Protein AF-A0A968PMM7-F1 (afdb_monomer_lite)

pLDDT: mean 78.43, std 13.21, range [38.72, 94.81]

Foldseek 3Di:
DDDPDPPPPDPVVLVVVVVVLVVLVVVLVVCQLQAPPDDPDPHHDPHHDPVNVVSNVVCVVCSVVVVVVSVVVCVVVVCVVQDDPRVVVVVCCVVVVCVVPVPD

Radius of gyration: 20.04 Å; chains: 1; bounding box: 57×29×47 Å

Structure (mmCIF, N/CA/C/O backbone):
data_AF-A0A968PMM7-F1
#
_entry.id   AF-A0A968PMM7-F1
#
loop_
_atom_site.group_PDB
_atom_site.id
_atom_site.type_symbol
_atom_site.label_atom_id
_atom_site.label_alt_id
_atom_site.label_comp_id
_atom_site.label_asym_id
_atom_site.label_entity_id
_atom_site.label_seq_id
_atom_site.pdbx_PDB_ins_code
_atom_site.Cartn_x
_atom_site.Cartn_y
_atom_site.Cartn_z
_atom_site.occupancy
_atom_site.B_iso_or_equiv
_atom_site.auth_seq_id
_atom_site.auth_comp_id
_atom_site.auth_asym_id
_atom_site.auth_atom_id
_atom_site.pdbx_PDB_model_num
ATOM 1 N N . MET A 1 1 ? -36.975 -20.274 20.034 1.00 41.34 1 MET A N 1
ATOM 2 C CA . MET A 1 1 ? -35.535 -20.595 20.016 1.00 41.34 1 MET A CA 1
ATOM 3 C C . MET A 1 1 ? -35.079 -20.516 18.575 1.00 41.34 1 MET A C 1
ATOM 5 O O . MET A 1 1 ? -35.265 -21.480 17.860 1.00 41.34 1 MET A O 1
ATOM 9 N N . GLU A 1 2 ? -34.554 -19.372 18.144 1.00 41.22 2 GLU A N 1
ATOM 10 C CA . GLU A 1 2 ? -33.729 -19.296 16.935 1.00 41.22 2 GLU A CA 1
ATOM 11 C C . GLU A 1 2 ? -32.827 -18.070 17.097 1.00 41.22 2 GLU A C 1
ATOM 13 O O . GLU A 1 2 ? -33.240 -16.926 16.933 1.00 41.22 2 GLU A O 1
ATOM 18 N N . SER A 1 3 ? -31.616 -18.305 17.596 1.00 38.72 3 SER A N 1
ATOM 19 C CA . SER A 1 3 ? -30.563 -17.300 17.656 1.00 38.72 3 SER A CA 1
ATOM 20 C C . SER A 1 3 ? -30.002 -17.140 16.245 1.00 38.72 3 SER A C 1
ATOM 22 O O . SER A 1 3 ? -29.120 -17.903 15.846 1.00 38.72 3 SER A O 1
ATOM 24 N N . GLY A 1 4 ? -30.541 -16.186 15.485 1.00 43.34 4 GLY A N 1
ATOM 25 C CA . GLY A 1 4 ? -29.958 -15.749 14.221 1.00 43.34 4 GLY A CA 1
ATOM 26 C C . GLY A 1 4 ? -28.534 -15.264 14.468 1.00 43.34 4 GLY A C 1
ATOM 27 O O . GLY A 1 4 ? -28.317 -14.217 15.072 1.00 43.34 4 GLY A O 1
ATOM 28 N N . GLN A 1 5 ? -27.551 -16.065 14.065 1.00 50.50 5 GLN A N 1
ATOM 29 C CA . GLN A 1 5 ? -26.179 -15.598 13.966 1.00 50.50 5 GLN A CA 1
ATOM 30 C C . GLN A 1 5 ? -26.115 -14.626 12.788 1.00 50.50 5 GLN A C 1
ATOM 32 O O . GLN A 1 5 ? -26.073 -15.052 11.634 1.00 50.50 5 GLN A O 1
ATOM 37 N N . ASP A 1 6 ? -26.114 -13.326 13.079 1.00 46.81 6 ASP A N 1
ATOM 38 C CA . ASP A 1 6 ? -25.744 -12.293 12.118 1.00 46.81 6 ASP A CA 1
ATOM 39 C C . ASP A 1 6 ? -24.286 -12.531 11.711 1.00 46.81 6 ASP A C 1
ATOM 41 O O . ASP A 1 6 ? -23.345 -12.066 12.358 1.00 46.81 6 ASP A O 1
ATOM 45 N N . ASN A 1 7 ? -24.074 -13.304 10.645 1.00 57.97 7 ASN A N 1
ATOM 46 C CA . ASN A 1 7 ? -22.790 -13.319 9.964 1.00 57.97 7 ASN A CA 1
ATOM 47 C C . ASN A 1 7 ? -22.543 -11.882 9.494 1.00 57.97 7 ASN A C 1
ATOM 49 O O . ASN A 1 7 ? -23.315 -11.402 8.660 1.00 57.97 7 ASN A O 1
ATOM 53 N N . PRO A 1 8 ? -21.516 -11.171 10.000 1.00 61.53 8 PRO A N 1
ATOM 54 C CA . PRO A 1 8 ? -21.253 -9.813 9.558 1.00 61.53 8 PRO A CA 1
ATOM 55 C C . PRO A 1 8 ? -21.079 -9.853 8.042 1.00 61.53 8 PRO A C 1
ATOM 57 O O . PRO A 1 8 ? -20.175 -10.523 7.537 1.00 61.53 8 PRO A O 1
ATOM 60 N N . SER A 1 9 ? -21.983 -9.194 7.316 1.00 72.31 9 SER A N 1
ATOM 61 C CA . SER A 1 9 ? -21.999 -9.193 5.858 1.00 72.31 9 SER A CA 1
ATOM 62 C C . SER A 1 9 ? -20.634 -8.726 5.352 1.00 72.31 9 SER A C 1
ATOM 64 O O . SER A 1 9 ? -20.273 -7.556 5.512 1.00 72.31 9 SER A O 1
ATOM 66 N N . ARG A 1 10 ? -19.842 -9.649 4.790 1.00 74.88 10 ARG A N 1
ATOM 67 C CA . ARG A 1 10 ? -18.534 -9.324 4.214 1.00 74.88 10 ARG A CA 1
ATOM 68 C C . ARG A 1 10 ? -18.721 -8.317 3.087 1.00 74.88 10 ARG A C 1
ATOM 70 O O . ARG A 1 10 ? -19.496 -8.541 2.160 1.00 74.88 10 ARG A O 1
ATOM 77 N N . LEU A 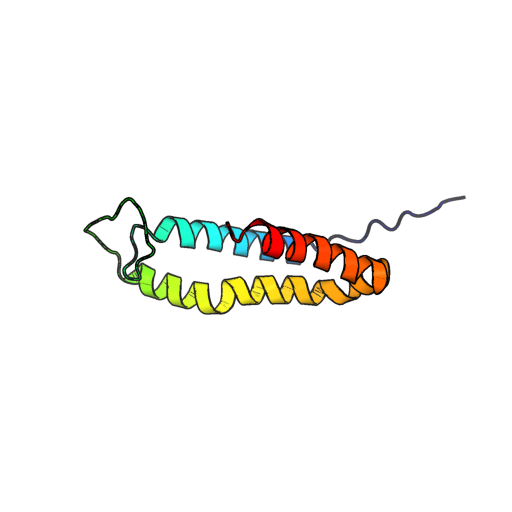1 11 ? -17.978 -7.217 3.153 1.00 83.69 11 LEU A N 1
ATOM 78 C CA . LEU A 1 11 ? -17.964 -6.203 2.106 1.00 83.69 11 LEU A CA 1
ATOM 79 C C . LEU A 1 11 ? -17.042 -6.653 0.967 1.00 83.69 11 LEU A C 1
ATOM 81 O O . LEU A 1 11 ? -15.874 -6.276 0.916 1.00 83.69 11 LEU A O 1
ATOM 85 N N . TRP A 1 12 ? -17.582 -7.439 0.033 1.00 86.69 12 TRP A N 1
ATOM 86 C CA . TRP A 1 12 ? -16.847 -7.979 -1.121 1.00 86.69 12 TRP A CA 1
ATOM 87 C C . TRP A 1 12 ? -16.114 -6.914 -1.947 1.00 86.69 12 TRP A C 1
ATOM 89 O O . TRP A 1 12 ? -15.019 -7.155 -2.448 1.00 86.69 12 TRP A O 1
ATOM 99 N N . PHE A 1 13 ? -16.679 -5.709 -2.050 1.00 88.25 13 PHE A N 1
ATOM 100 C CA . PHE A 1 13 ? -16.040 -4.587 -2.740 1.00 88.25 13 PHE A CA 1
ATOM 101 C C . PHE A 1 13 ? -14.688 -4.204 -2.119 1.00 88.25 13 PHE A C 1
ATOM 103 O O . PHE A 1 13 ? -13.715 -3.975 -2.831 1.00 88.25 13 PHE A O 1
ATOM 110 N N . VAL A 1 14 ? -14.608 -4.175 -0.789 1.00 89.12 14 VAL A N 1
ATOM 111 C CA . VAL A 1 14 ? -13.383 -3.810 -0.066 1.00 89.12 14 VAL A CA 1
ATOM 112 C C . VAL A 1 14 ? -12.321 -4.890 -0.233 1.00 89.12 14 VAL A C 1
ATOM 114 O O . VAL A 1 14 ? -11.145 -4.570 -0.417 1.00 89.12 14 VAL A O 1
ATOM 117 N N . ASP A 1 15 ? -12.739 -6.156 -0.222 1.00 88.75 15 ASP A N 1
ATOM 118 C CA . ASP A 1 15 ? -11.853 -7.288 -0.482 1.00 88.75 15 ASP A CA 1
ATOM 119 C C . ASP A 1 15 ? -11.281 -7.206 -1.913 1.00 88.75 15 ASP A C 1
ATOM 121 O O . ASP A 1 15 ? -10.069 -7.325 -2.089 1.00 88.75 15 ASP A O 1
ATOM 125 N N . ASN A 1 16 ? -12.099 -6.871 -2.919 1.00 92.44 16 ASN A N 1
ATOM 126 C CA . ASN A 1 16 ? -11.638 -6.672 -4.300 1.00 92.44 16 ASN A CA 1
ATOM 127 C C . ASN A 1 16 ? -10.639 -5.514 -4.436 1.00 92.44 16 ASN A C 1
ATOM 129 O O . ASN A 1 16 ? -9.614 -5.665 -5.101 1.00 92.44 16 ASN A O 1
ATOM 133 N N . VAL A 1 17 ? -10.894 -4.372 -3.785 1.00 92.19 17 VAL A N 1
ATOM 134 C CA . VAL A 1 17 ? -9.955 -3.235 -3.786 1.00 92.19 17 VAL A CA 1
ATOM 135 C C . VAL A 1 17 ? -8.633 -3.638 -3.139 1.00 92.19 17 VAL A C 1
ATOM 137 O O . VAL A 1 17 ? -7.567 -3.340 -3.672 1.00 92.19 17 VAL A O 1
ATOM 140 N N . ARG A 1 18 ? -8.678 -4.363 -2.017 1.00 90.50 18 ARG A N 1
ATOM 141 C CA . ARG A 1 18 ? -7.473 -4.870 -1.358 1.00 90.50 18 ARG A CA 1
ATOM 142 C C . ARG A 1 18 ? -6.688 -5.810 -2.273 1.00 90.50 18 ARG A C 1
ATOM 144 O O . ARG A 1 18 ? -5.475 -5.660 -2.361 1.00 90.50 18 ARG A O 1
ATOM 151 N N . VAL A 1 19 ? -7.359 -6.738 -2.957 1.00 93.75 19 VAL A N 1
ATOM 152 C CA . VAL A 1 19 ? -6.722 -7.656 -3.917 1.00 93.75 19 VAL A CA 1
ATOM 153 C C . VAL A 1 19 ? -6.074 -6.881 -5.060 1.00 93.75 19 VAL A C 1
ATOM 155 O O . VAL A 1 19 ? -4.902 -7.107 -5.353 1.00 93.75 19 VAL A O 1
ATOM 158 N N . PHE A 1 20 ? -6.793 -5.929 -5.658 1.00 94.00 20 PHE A N 1
ATOM 159 C CA . PHE A 1 20 ? -6.265 -5.071 -6.720 1.00 94.00 20 PHE A CA 1
ATOM 160 C C . PHE A 1 20 ? -4.998 -4.331 -6.279 1.00 94.00 20 PHE A C 1
ATOM 162 O O . PHE A 1 20 ? -3.976 -4.370 -6.964 1.00 94.00 20 PHE A O 1
ATOM 169 N N . LEU A 1 21 ? -5.034 -3.716 -5.096 1.00 93.12 21 LEU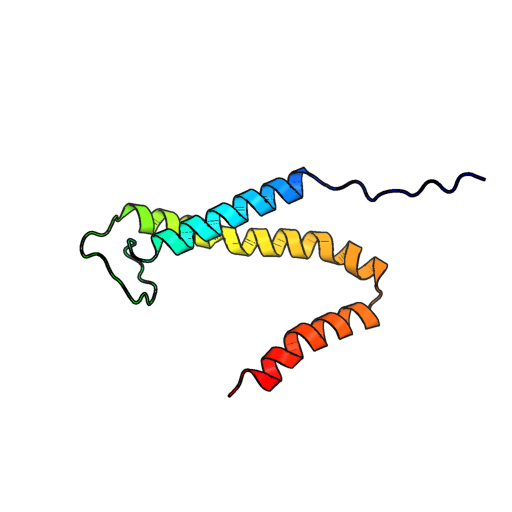 A N 1
ATOM 170 C CA . LEU A 1 21 ? -3.868 -3.061 -4.527 1.00 93.12 21 LEU A CA 1
ATOM 171 C C . LEU A 1 21 ? -2.727 -4.068 -4.298 1.00 93.12 21 LEU A C 1
ATOM 173 O O . LEU A 1 21 ? -1.597 -3.822 -4.705 1.00 93.12 21 LEU A O 1
ATOM 177 N N . THR A 1 22 ? -2.984 -5.240 -3.719 1.00 93.56 22 THR A N 1
ATOM 178 C CA . THR A 1 22 ? -1.939 -6.261 -3.537 1.00 93.56 22 THR A CA 1
ATOM 179 C C . THR A 1 22 ? -1.294 -6.685 -4.861 1.00 93.56 22 THR A C 1
ATOM 181 O O . THR A 1 22 ? -0.079 -6.850 -4.911 1.00 93.56 22 THR A O 1
ATOM 184 N N . VAL A 1 23 ? -2.051 -6.796 -5.953 1.00 94.81 23 VAL A N 1
ATOM 185 C CA . VAL A 1 23 ? -1.473 -7.063 -7.281 1.00 94.81 23 VAL A CA 1
ATOM 186 C C . VAL A 1 23 ? -0.554 -5.919 -7.727 1.00 94.81 23 VAL A C 1
ATOM 188 O O . VAL A 1 23 ? 0.541 -6.179 -8.227 1.00 94.81 23 VAL A O 1
ATOM 191 N N . LEU A 1 24 ? -0.933 -4.661 -7.477 1.00 92.50 24 LEU A N 1
ATOM 192 C CA . LEU A 1 24 ? -0.073 -3.503 -7.751 1.00 92.50 24 LEU A CA 1
ATOM 193 C C . LEU A 1 24 ? 1.229 -3.513 -6.934 1.00 92.50 24 LEU A C 1
ATOM 195 O O . LEU A 1 24 ? 2.261 -3.114 -7.467 1.00 92.50 24 LEU A O 1
ATOM 199 N N . VAL A 1 25 ? 1.229 -4.014 -5.690 1.00 92.44 25 VAL A N 1
ATOM 200 C CA . VAL A 1 25 ? 2.468 -4.236 -4.902 1.00 92.44 25 VAL A CA 1
ATOM 201 C C . VAL A 1 25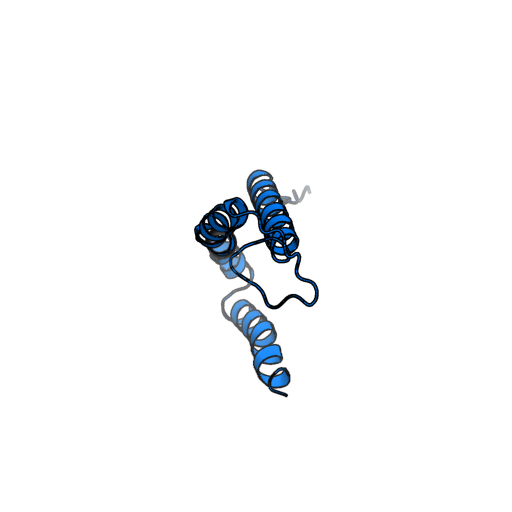 ? 3.410 -5.162 -5.635 1.00 92.44 25 VAL A C 1
ATOM 203 O O . VAL A 1 25 ? 4.588 -4.857 -5.799 1.00 92.44 25 VAL A O 1
ATOM 206 N N . ILE A 1 26 ? 2.875 -6.308 -6.052 1.00 92.69 26 ILE A N 1
ATOM 207 C CA . ILE A 1 26 ? 3.652 -7.361 -6.692 1.00 92.69 26 ILE A CA 1
ATOM 208 C C . ILE A 1 26 ? 4.256 -6.814 -7.984 1.00 92.69 26 ILE A C 1
ATOM 210 O O . ILE A 1 26 ? 5.460 -6.943 -8.186 1.00 92.69 26 ILE A O 1
ATOM 214 N N . ALA A 1 27 ? 3.457 -6.130 -8.807 1.00 90.81 27 ALA A N 1
ATOM 215 C CA . ALA A 1 27 ? 3.929 -5.491 -10.032 1.00 90.81 27 ALA A CA 1
ATOM 216 C C . ALA A 1 27 ? 4.992 -4.411 -9.761 1.00 90.81 27 ALA A C 1
ATOM 218 O O . ALA A 1 27 ? 6.004 -4.351 -10.457 1.00 90.81 27 ALA A O 1
ATOM 219 N N . HIS A 1 28 ? 4.796 -3.585 -8.728 1.00 89.25 28 HIS A N 1
ATOM 220 C CA . HIS A 1 28 ? 5.759 -2.559 -8.333 1.00 89.25 28 HIS A CA 1
ATOM 221 C C . HIS A 1 28 ? 7.110 -3.165 -7.952 1.00 89.25 28 HIS A C 1
ATOM 223 O O . HIS A 1 28 ? 8.127 -2.751 -8.499 1.00 89.25 28 HIS A O 1
ATOM 229 N N . HIS A 1 29 ? 7.124 -4.183 -7.086 1.00 87.69 29 HIS A N 1
ATOM 230 C CA . HIS A 1 29 ? 8.359 -4.852 -6.672 1.00 87.69 29 HIS A CA 1
ATOM 231 C C . HIS A 1 29 ? 9.014 -5.656 -7.796 1.00 87.69 29 HIS A C 1
ATOM 233 O O . HIS A 1 29 ? 10.231 -5.591 -7.959 1.00 87.69 29 HIS A O 1
ATOM 239 N N . ALA A 1 30 ? 8.224 -6.360 -8.609 1.00 87.75 30 ALA A N 1
ATOM 240 C CA . ALA A 1 30 ? 8.728 -7.106 -9.759 1.00 87.75 30 ALA A CA 1
ATOM 241 C C . ALA A 1 30 ? 9.382 -6.191 -10.809 1.00 87.75 30 ALA A C 1
ATOM 243 O O . ALA A 1 30 ? 10.314 -6.609 -11.492 1.00 87.75 30 ALA A O 1
ATOM 244 N N . GLY A 1 31 ? 8.925 -4.938 -10.923 1.00 83.31 31 GLY A N 1
ATOM 245 C CA . GLY A 1 31 ? 9.498 -3.948 -11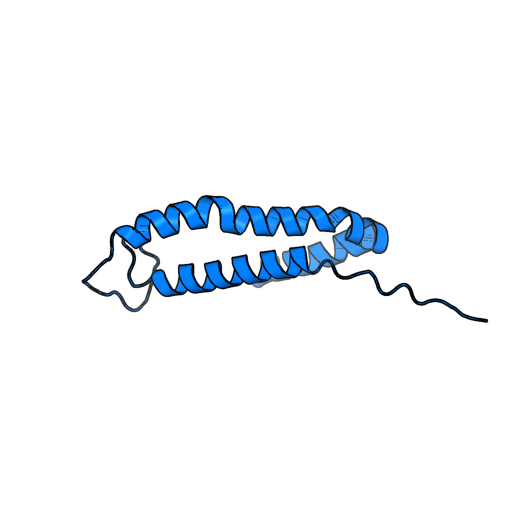.830 1.00 83.31 31 GLY A CA 1
ATOM 246 C C . GLY A 1 31 ? 10.790 -3.293 -11.331 1.00 83.31 31 GLY A C 1
ATOM 247 O O . GLY A 1 31 ? 11.525 -2.736 -12.144 1.00 83.31 31 GLY A O 1
ATOM 248 N N . GLN A 1 32 ? 11.089 -3.313 -10.026 1.00 83.00 32 GLN A N 1
ATOM 249 C CA . GLN A 1 32 ? 12.227 -2.569 -9.454 1.00 83.00 32 GLN A CA 1
ATOM 250 C C . GLN A 1 32 ? 13.597 -2.881 -10.094 1.00 83.00 32 GLN A C 1
ATOM 252 O O . GLN A 1 32 ? 14.363 -1.933 -10.272 1.00 83.00 32 GLN A O 1
ATOM 257 N N . PRO A 1 33 ? 13.921 -4.131 -10.491 1.00 79.81 33 PRO A N 1
ATOM 258 C CA . PRO A 1 33 ? 15.179 -4.445 -11.183 1.00 79.81 33 PRO A CA 1
ATOM 259 C C . PRO A 1 33 ? 15.314 -3.829 -12.588 1.00 79.81 33 PRO A C 1
ATOM 261 O O . PRO A 1 33 ? 16.419 -3.779 -13.129 1.00 79.81 33 PRO A O 1
ATOM 264 N N . TYR A 1 34 ? 14.200 -3.388 -13.184 1.00 78.44 34 TYR A N 1
ATOM 265 C CA . TYR A 1 34 ? 14.099 -2.942 -14.581 1.00 78.44 34 TYR A CA 1
ATOM 266 C C . TYR A 1 34 ? 13.770 -1.445 -14.728 1.00 78.44 34 TYR A C 1
ATOM 268 O O . TYR A 1 34 ? 13.737 -0.917 -15.843 1.00 78.44 34 TYR A O 1
ATOM 276 N N . GLY A 1 35 ? 13.486 -0.752 -13.62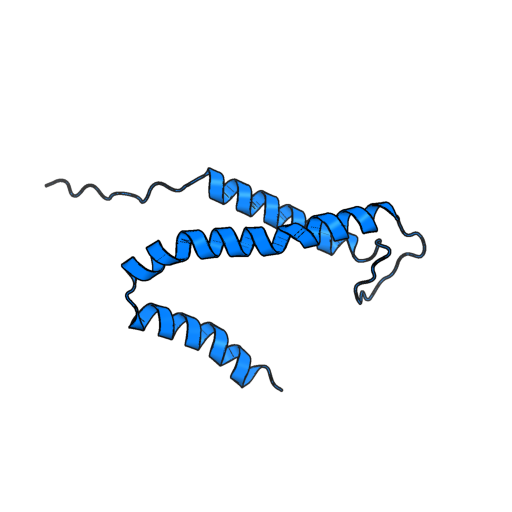1 1.00 73.69 35 GLY A N 1
ATOM 277 C CA . GLY A 1 35 ? 13.068 0.650 -13.621 1.00 73.69 35 GLY A CA 1
ATOM 278 C C . GLY A 1 35 ? 14.214 1.649 -13.391 1.00 73.69 35 GLY A C 1
ATOM 279 O O . GLY A 1 35 ? 15.230 1.315 -12.779 1.00 73.69 35 GLY A O 1
ATOM 280 N N . PRO A 1 36 ? 14.053 2.910 -13.832 1.00 66.88 36 PRO A N 1
ATOM 281 C CA . PRO A 1 36 ? 15.093 3.939 -13.739 1.00 66.88 36 PRO A CA 1
ATOM 282 C C . PRO A 1 36 ? 15.345 4.448 -12.312 1.00 66.88 36 PRO A C 1
ATOM 284 O O . PRO A 1 36 ? 16.443 4.915 -12.017 1.00 66.88 36 PRO A O 1
ATOM 287 N N . THR A 1 37 ? 14.359 4.336 -11.420 1.00 63.88 37 THR A N 1
ATOM 288 C CA . THR A 1 37 ? 14.359 4.919 -10.065 1.00 63.88 37 THR A CA 1
ATOM 289 C C . THR A 1 37 ? 14.887 3.992 -8.965 1.00 63.88 37 THR A C 1
ATOM 291 O O . THR A 1 37 ? 14.702 4.287 -7.791 1.00 63.88 37 THR A O 1
ATOM 294 N N . GLY A 1 38 ? 15.601 2.922 -9.338 1.00 55.97 38 GLY A N 1
ATOM 295 C CA . GLY A 1 38 ? 16.662 2.327 -8.516 1.00 55.97 38 GLY A CA 1
ATOM 296 C C . GLY A 1 38 ? 16.289 1.985 -7.071 1.00 55.97 38 GLY A C 1
ATOM 297 O O . GLY A 1 38 ? 16.624 2.717 -6.144 1.00 55.97 38 GLY A O 1
ATOM 298 N N . GLY A 1 39 ? 15.684 0.816 -6.862 1.00 59.72 39 GLY A N 1
ATOM 299 C CA . GLY A 1 39 ? 15.847 0.123 -5.581 1.00 59.72 39 GLY A CA 1
ATOM 300 C C . GLY A 1 39 ? 17.234 -0.525 -5.499 1.00 59.72 39 GLY A C 1
ATOM 301 O O . GLY A 1 39 ? 17.827 -0.845 -6.530 1.00 59.72 39 GLY A O 1
ATOM 302 N N . THR A 1 40 ? 17.744 -0.768 -4.291 1.00 58.88 40 THR A N 1
ATOM 303 C CA . THR A 1 40 ? 18.941 -1.601 -4.090 1.00 58.88 40 THR A CA 1
ATOM 304 C C . THR A 1 40 ? 18.586 -3.056 -4.385 1.00 58.88 40 THR A C 1
ATOM 306 O O . THR A 1 40 ? 18.126 -3.782 -3.507 1.00 58.88 40 THR A O 1
ATOM 309 N N . TRP A 1 41 ? 18.751 -3.473 -5.637 1.00 67.19 41 TRP A N 1
ATOM 310 C CA . TRP A 1 41 ? 18.557 -4.855 -6.066 1.00 67.19 41 TRP A CA 1
ATOM 311 C C . TRP A 1 41 ? 19.896 -5.521 -6.366 1.00 67.19 41 TRP A C 1
ATOM 313 O O . TRP A 1 41 ? 20.843 -4.880 -6.801 1.00 67.19 41 TRP A O 1
ATOM 323 N N . LEU A 1 42 ? 19.987 -6.825 -6.113 1.00 65.06 42 LEU A N 1
ATOM 324 C CA . LEU A 1 42 ? 21.209 -7.603 -6.356 1.00 65.06 42 LEU A CA 1
ATOM 325 C C . LEU A 1 42 ? 21.499 -7.804 -7.852 1.00 65.06 42 LEU A C 1
ATOM 327 O O . LEU A 1 42 ? 22.640 -8.057 -8.226 1.00 65.06 42 LEU A O 1
ATOM 331 N N . VAL A 1 43 ? 20.472 -7.700 -8.700 1.00 63.97 43 VAL A N 1
ATOM 332 C CA . VAL A 1 43 ? 20.552 -7.913 -10.148 1.00 63.97 43 VAL A CA 1
ATOM 333 C C . VAL A 1 43 ? 19.973 -6.688 -10.849 1.00 63.97 43 VAL A C 1
ATOM 335 O O . VAL A 1 43 ? 18.825 -6.323 -10.598 1.00 63.97 43 VAL A O 1
ATOM 338 N N . PHE A 1 44 ? 20.761 -6.071 -11.729 1.00 64.94 44 PHE A N 1
ATOM 339 C CA . PHE A 1 44 ? 20.351 -4.933 -12.550 1.00 64.94 44 PHE A CA 1
ATOM 340 C C . PHE A 1 44 ? 20.433 -5.310 -14.025 1.00 64.94 44 PHE A C 1
ATOM 342 O O . PHE A 1 44 ? 21.434 -5.882 -14.458 1.00 64.94 44 PHE A O 1
ATOM 349 N N . ASN A 1 45 ? 19.409 -4.955 -14.802 1.00 66.69 45 ASN A N 1
ATOM 350 C CA . ASN A 1 45 ? 19.490 -5.018 -16.258 1.00 66.69 45 ASN A CA 1
ATOM 351 C C . ASN A 1 45 ? 20.014 -3.684 -16.824 1.00 66.69 45 ASN A C 1
ATOM 353 O O . ASN A 1 45 ? 19.623 -2.618 -16.337 1.00 66.69 45 ASN A O 1
ATOM 357 N N . PRO A 1 46 ? 20.903 -3.719 -17.834 1.00 63.78 46 PRO A N 1
ATOM 358 C CA . PRO A 1 46 ? 21.401 -2.513 -18.491 1.00 63.78 46 PRO A CA 1
ATOM 359 C C . PRO A 1 46 ? 20.324 -1.827 -19.344 1.00 63.78 46 PRO A C 1
ATOM 361 O O . PRO A 1 46 ? 20.335 -0.604 -19.459 1.00 63.78 46 PRO A O 1
ATOM 364 N N . GLU A 1 47 ? 19.365 -2.584 -19.885 1.00 66.94 47 GLU A N 1
ATOM 365 C CA . GLU A 1 47 ? 18.185 -2.020 -20.541 1.00 66.94 47 GLU A CA 1
ATOM 366 C C . GLU A 1 47 ? 17.135 -1.628 -19.500 1.00 66.94 47 GLU A C 1
ATOM 368 O O . GLU A 1 47 ? 16.593 -2.472 -18.781 1.00 66.94 47 GLU A O 1
ATOM 373 N N . ARG A 1 48 ? 16.861 -0.324 -19.410 1.00 69.88 48 ARG A N 1
ATOM 374 C CA . ARG A 1 48 ? 15.856 0.248 -18.513 1.00 69.88 48 ARG A CA 1
ATOM 375 C C . ARG A 1 48 ? 14.686 0.759 -19.325 1.00 69.88 48 ARG A C 1
ATOM 377 O O . ARG A 1 48 ? 14.865 1.410 -20.349 1.00 69.88 48 ARG A O 1
ATOM 384 N N . ALA A 1 49 ? 13.486 0.496 -18.833 1.00 76.94 49 ALA A N 1
ATOM 385 C CA . ALA A 1 49 ? 12.272 0.996 -19.450 1.00 76.94 49 ALA A CA 1
ATOM 386 C C . ALA A 1 49 ? 11.819 2.271 -18.722 1.00 76.94 49 ALA A C 1
ATOM 388 O O . ALA A 1 49 ? 11.317 2.207 -17.601 1.00 76.94 49 ALA A O 1
ATOM 389 N N . ASP A 1 50 ? 11.963 3.434 -19.362 1.00 77.31 50 ASP A N 1
ATOM 390 C CA . ASP A 1 50 ? 11.623 4.739 -18.765 1.00 77.31 50 ASP A CA 1
ATOM 391 C C . ASP A 1 50 ? 10.153 4.842 -18.330 1.00 77.31 50 ASP A C 1
ATOM 393 O O . ASP A 1 50 ? 9.825 5.511 -17.347 1.00 77.31 50 ASP A O 1
ATOM 397 N N . ILE A 1 51 ? 9.264 4.100 -18.997 1.00 81.44 51 ILE A N 1
ATOM 398 C CA . ILE A 1 51 ? 7.842 4.007 -18.646 1.00 81.44 51 ILE A CA 1
ATOM 399 C C . ILE A 1 51 ? 7.608 3.468 -17.221 1.00 81.44 51 ILE A C 1
ATOM 401 O O . ILE A 1 51 ? 6.621 3.837 -16.580 1.00 81.44 51 ILE A O 1
ATOM 405 N N . LEU A 1 52 ? 8.534 2.665 -16.675 1.00 82.50 52 LEU A N 1
ATOM 406 C CA . LEU A 1 52 ? 8.456 2.187 -15.289 1.00 82.50 52 LEU A CA 1
ATOM 407 C C . LEU A 1 52 ? 8.637 3.326 -14.281 1.00 82.50 52 LEU A C 1
ATOM 409 O O . LEU A 1 52 ? 8.094 3.248 -13.182 1.00 82.50 52 LEU A O 1
ATOM 413 N N . GLY A 1 53 ? 9.344 4.402 -14.643 1.00 82.69 53 GLY A N 1
ATOM 414 C CA . GLY A 1 53 ? 9.487 5.579 -13.786 1.00 82.69 53 GLY A CA 1
ATOM 415 C C . GLY A 1 53 ? 8.141 6.254 -13.515 1.00 82.69 53 GLY A C 1
ATOM 416 O O . GLY A 1 53 ? 7.792 6.498 -12.358 1.00 82.69 53 GLY A O 1
ATOM 417 N N . ALA A 1 54 ? 7.349 6.479 -14.569 1.00 85.12 54 ALA A N 1
ATOM 418 C CA . ALA A 1 54 ? 5.995 7.019 -14.450 1.00 85.12 54 ALA A CA 1
ATOM 419 C C . ALA A 1 54 ? 5.082 6.071 -13.656 1.00 85.12 54 ALA A C 1
ATOM 421 O O . ALA A 1 54 ? 4.387 6.511 -12.742 1.00 85.12 54 ALA A O 1
ATOM 422 N N . PHE A 1 55 ? 5.151 4.763 -13.932 1.00 88.56 55 PHE A N 1
ATOM 423 C CA . PHE A 1 55 ? 4.411 3.757 -13.170 1.00 88.56 55 PHE A CA 1
ATOM 424 C C . PHE A 1 55 ? 4.743 3.801 -11.672 1.00 88.56 55 PHE A C 1
ATOM 426 O O . PHE A 1 55 ? 3.831 3.798 -10.848 1.00 88.56 55 PHE A O 1
ATOM 433 N N . PHE A 1 56 ? 6.019 3.887 -11.291 1.00 88.38 56 PHE A N 1
ATOM 434 C CA . PHE A 1 56 ? 6.403 3.948 -9.881 1.00 88.38 56 PHE A CA 1
ATOM 435 C C . PHE A 1 56 ? 5.968 5.241 -9.207 1.00 88.38 56 PHE A C 1
ATOM 437 O O . PHE A 1 56 ? 5.464 5.172 -8.089 1.00 88.38 56 PHE A O 1
ATOM 444 N N . ALA A 1 57 ? 6.110 6.388 -9.873 1.00 87.56 57 ALA A N 1
ATOM 445 C CA . ALA A 1 57 ? 5.666 7.669 -9.333 1.00 87.56 57 ALA A CA 1
ATOM 446 C C . ALA A 1 57 ? 4.151 7.673 -9.084 1.00 87.56 57 ALA A C 1
ATOM 448 O O . ALA A 1 57 ? 3.698 8.007 -7.988 1.00 87.56 57 ALA A O 1
ATOM 449 N N . THR A 1 58 ? 3.365 7.231 -10.071 1.00 89.69 58 THR A N 1
ATOM 450 C CA . THR A 1 58 ? 1.910 7.139 -9.937 1.00 89.69 58 THR A CA 1
ATOM 451 C C . THR A 1 58 ? 1.515 6.105 -8.888 1.00 89.69 58 THR A C 1
ATOM 453 O O . THR A 1 58 ? 0.704 6.419 -8.023 1.00 89.69 58 THR A O 1
ATOM 456 N N . ASN A 1 59 ? 2.105 4.904 -8.902 1.00 89.75 59 ASN A N 1
ATOM 457 C CA . ASN A 1 59 ? 1.774 3.862 -7.931 1.00 89.75 59 ASN A CA 1
ATOM 458 C C . ASN A 1 59 ? 2.101 4.320 -6.502 1.00 89.75 59 ASN A C 1
ATOM 460 O O . ASN A 1 59 ? 1.250 4.242 -5.623 1.00 89.75 59 ASN A O 1
ATOM 464 N N . ALA A 1 60 ? 3.290 4.879 -6.268 1.00 86.94 60 ALA A N 1
ATOM 465 C CA . ALA A 1 60 ? 3.702 5.340 -4.943 1.00 86.94 60 ALA A CA 1
ATOM 466 C C . ALA A 1 60 ? 2.798 6.453 -4.383 1.00 86.94 60 ALA A C 1
ATOM 468 O O . ALA A 1 60 ? 2.608 6.518 -3.168 1.00 86.94 60 ALA A O 1
ATOM 469 N N . ALA A 1 61 ? 2.199 7.286 -5.243 1.00 91.00 61 ALA A N 1
ATOM 470 C CA . ALA A 1 61 ? 1.374 8.416 -4.818 1.00 91.00 61 ALA A CA 1
ATOM 471 C C . ALA A 1 61 ? 0.082 8.007 -4.088 1.00 91.00 61 ALA A C 1
ATOM 473 O O . ALA A 1 61 ? -0.355 8.719 -3.185 1.00 91.00 61 ALA A O 1
ATOM 474 N N . PHE A 1 62 ? -0.537 6.877 -4.448 1.00 90.75 62 PHE A N 1
ATOM 475 C CA . PHE A 1 62 ? -1.828 6.469 -3.870 1.00 90.75 62 PHE A CA 1
ATOM 476 C C . PHE A 1 62 ? -1.799 5.107 -3.179 1.00 90.75 62 PHE A C 1
ATOM 478 O O . PHE A 1 62 ? -2.630 4.851 -2.309 1.00 90.75 62 PHE A O 1
ATOM 485 N N . PHE A 1 63 ? -0.866 4.230 -3.545 1.00 88.19 63 PHE A N 1
ATOM 486 C CA . PHE A 1 63 ? -0.896 2.821 -3.178 1.00 88.19 63 PHE A CA 1
ATOM 487 C C . PHE A 1 63 ? -0.916 2.590 -1.653 1.00 88.19 63 PHE A C 1
ATOM 489 O O . PHE A 1 63 ? -1.869 2.019 -1.111 1.00 88.19 63 PHE A O 1
ATOM 496 N N . MET A 1 64 ? 0.100 3.092 -0.940 1.00 91.31 64 MET A N 1
ATOM 497 C CA . MET A 1 64 ? 0.168 2.968 0.523 1.00 91.31 64 MET A CA 1
ATOM 498 C C . MET A 1 64 ? -0.929 3.790 1.205 1.00 91.31 64 MET A C 1
ATOM 500 O O . MET A 1 64 ? -1.516 3.347 2.193 1.00 91.31 64 MET A O 1
ATOM 504 N N . GLY A 1 65 ? -1.246 4.965 0.653 1.00 92.06 65 GLY A N 1
ATOM 505 C CA . GLY A 1 65 ? -2.297 5.842 1.164 1.00 92.06 65 GLY A CA 1
ATOM 506 C C . GLY A 1 65 ? -3.667 5.163 1.186 1.00 92.06 65 GLY A C 1
ATOM 507 O O . GLY A 1 65 ? -4.360 5.223 2.200 1.00 92.06 65 GLY A O 1
ATOM 508 N N . LEU A 1 66 ? -4.037 4.445 0.121 1.00 91.56 66 LEU A N 1
ATOM 509 C CA . LEU A 1 66 ? -5.321 3.748 0.047 1.00 91.56 66 LEU A CA 1
ATOM 510 C C . LEU A 1 66 ? -5.383 2.571 1.027 1.00 91.56 66 LEU A C 1
ATOM 512 O O . LEU A 1 66 ? -6.404 2.365 1.682 1.00 91.56 66 LEU A O 1
ATOM 516 N N . PHE A 1 67 ? -4.276 1.848 1.205 1.00 90.50 67 PHE A N 1
ATOM 517 C CA . PHE A 1 67 ? -4.170 0.819 2.240 1.00 90.50 67 PHE A CA 1
ATOM 518 C C . PHE A 1 67 ? -4.377 1.383 3.651 1.00 90.50 67 PHE A C 1
ATOM 520 O O . PHE A 1 67 ? -5.123 0.799 4.448 1.00 90.50 67 PHE A O 1
ATOM 527 N N . PHE A 1 68 ? -3.766 2.530 3.957 1.00 90.19 68 PHE A N 1
ATOM 528 C CA . PHE A 1 68 ? -3.962 3.212 5.235 1.00 90.19 68 PHE A CA 1
ATOM 529 C C . PHE A 1 68 ? -5.382 3.750 5.401 1.00 90.19 68 PHE A C 1
ATOM 531 O O . PHE A 1 68 ? -5.944 3.605 6.485 1.00 90.19 68 PHE A O 1
ATOM 538 N N . LEU A 1 69 ? -5.988 4.295 4.344 1.00 92.19 69 LEU A N 1
ATOM 539 C CA . LEU A 1 69 ? -7.370 4.773 4.365 1.00 92.19 69 LEU A CA 1
ATOM 540 C C . LEU A 1 69 ? -8.344 3.636 4.684 1.00 92.19 69 LEU A C 1
ATOM 542 O O . LEU A 1 69 ? -9.165 3.774 5.587 1.00 92.19 69 LEU A O 1
ATOM 546 N N . ILE A 1 70 ? -8.220 2.496 3.996 1.00 90.50 70 ILE A N 1
ATOM 547 C CA . ILE A 1 70 ? -9.048 1.310 4.252 1.00 90.50 70 ILE A CA 1
ATOM 548 C C . ILE A 1 70 ? -8.853 0.847 5.701 1.00 90.50 70 ILE A C 1
ATOM 550 O O . ILE A 1 70 ? -9.825 0.625 6.418 1.00 90.50 70 ILE A O 1
ATOM 554 N N . SER A 1 71 ? -7.605 0.750 6.171 1.00 87.44 71 SER A N 1
ATOM 555 C CA . SER A 1 71 ? -7.299 0.374 7.559 1.00 87.44 71 SER A CA 1
ATOM 556 C C . SER A 1 71 ? -7.921 1.338 8.582 1.00 87.44 71 SER A C 1
ATOM 558 O O . SER A 1 71 ? -8.516 0.905 9.571 1.00 87.44 71 SER A O 1
ATOM 560 N N . GLY A 1 72 ? -7.834 2.645 8.321 1.00 87.12 72 GLY A N 1
ATOM 561 C CA . GLY A 1 72 ? -8.412 3.701 9.146 1.00 87.12 72 GLY A CA 1
ATOM 562 C C . GLY A 1 72 ? -9.939 3.680 9.159 1.00 87.12 72 GLY A C 1
ATOM 563 O O . GLY A 1 72 ? -10.532 3.834 10.220 1.00 87.12 72 GLY A O 1
ATOM 564 N N . TYR A 1 73 ? -10.580 3.409 8.022 1.00 88.50 73 TYR A N 1
ATOM 565 C CA . TYR A 1 73 ? -12.038 3.331 7.911 1.00 88.50 73 TYR A CA 1
ATOM 566 C C . TYR A 1 73 ? -12.636 2.224 8.794 1.00 88.50 73 TYR A C 1
ATOM 568 O O . TYR A 1 73 ? -13.646 2.433 9.461 1.00 88.50 73 TYR A O 1
ATOM 576 N N . PHE A 1 74 ? -11.979 1.062 8.876 1.00 85.88 74 PHE A N 1
ATOM 577 C CA . PHE A 1 74 ? -12.417 -0.043 9.741 1.00 85.88 74 PHE A CA 1
ATOM 578 C C . PHE A 1 74 ? -11.941 0.076 11.198 1.00 85.88 74 PHE A C 1
ATOM 580 O O . PHE A 1 74 ? -12.323 -0.738 12.046 1.00 85.88 74 PHE A O 1
ATOM 587 N N . MET A 1 75 ? -11.134 1.091 11.522 1.00 84.62 75 MET A N 1
ATOM 588 C CA . MET A 1 75 ? -10.582 1.288 12.862 1.00 84.62 75 MET A CA 1
ATOM 589 C C . MET A 1 75 ? -11.655 1.572 13.932 1.00 84.62 75 MET A C 1
ATOM 591 O O . MET A 1 75 ? -11.587 0.925 14.978 1.00 84.62 75 MET A O 1
ATOM 595 N N . PRO A 1 76 ? -12.662 2.449 13.724 1.00 80.19 76 PRO A N 1
ATOM 596 C CA . PRO A 1 76 ? -13.687 2.726 14.735 1.00 80.19 76 PRO A CA 1
ATOM 597 C C . PRO A 1 76 ? -14.536 1.496 15.071 1.00 80.19 76 PRO A C 1
ATOM 599 O O . PRO A 1 76 ? -14.817 1.245 16.240 1.00 80.19 76 PRO A O 1
ATOM 602 N N . GLY A 1 77 ? -14.885 0.678 14.069 1.00 78.44 77 GLY A N 1
ATOM 603 C CA . GLY A 1 77 ? -15.633 -0.566 14.278 1.00 78.44 77 GLY A CA 1
ATOM 604 C C . GLY A 1 77 ? -14.843 -1.605 15.079 1.00 78.44 77 GLY A C 1
ATOM 605 O O . GLY A 1 77 ? -15.396 -2.289 15.939 1.00 78.44 77 GLY A O 1
ATOM 606 N N . ALA A 1 78 ? -13.528 -1.694 14.858 1.00 74.69 78 ALA A N 1
ATOM 607 C CA . ALA A 1 78 ? -12.647 -2.529 15.673 1.00 74.69 78 ALA A CA 1
ATOM 608 C C . ALA A 1 78 ? -12.473 -1.976 17.100 1.00 74.69 78 ALA A C 1
ATOM 610 O O . ALA A 1 78 ? -12.448 -2.751 18.058 1.00 74.69 78 ALA A O 1
ATOM 611 N N . TYR A 1 79 ? -12.388 -0.651 17.243 1.00 76.38 79 TYR A N 1
ATOM 612 C CA . TYR A 1 79 ? -12.262 0.039 18.526 1.00 76.38 79 TYR A CA 1
ATOM 613 C C . TYR A 1 79 ? -13.508 -0.148 19.402 1.00 76.38 79 TYR A C 1
ATOM 615 O O . TYR A 1 79 ? -13.382 -0.528 20.565 1.00 76.38 79 TYR A O 1
ATOM 623 N N . ALA A 1 80 ? -14.706 0.022 18.834 1.00 76.69 80 ALA A N 1
ATOM 624 C CA . ALA A 1 80 ? -15.974 -0.170 19.537 1.00 76.69 80 ALA A CA 1
ATOM 625 C C . ALA A 1 80 ? -16.157 -1.612 20.044 1.00 76.69 80 ALA A C 1
ATOM 627 O O . ALA A 1 80 ? -16.691 -1.825 21.127 1.00 76.69 80 ALA A O 1
ATOM 628 N N . ARG A 1 81 ? -15.662 -2.606 19.293 1.00 75.19 81 ARG A N 1
ATOM 629 C CA . ARG A 1 81 ? -15.753 -4.030 19.658 1.00 75.19 81 ARG A CA 1
ATOM 630 C C . ARG A 1 81 ? -14.778 -4.469 20.752 1.00 75.19 81 ARG A C 1
ATOM 632 O O . ARG A 1 81 ? -15.088 -5.401 21.484 1.00 75.19 81 ARG A O 1
ATOM 639 N N . LYS A 1 82 ? -13.581 -3.875 20.813 1.00 74.50 82 LYS A N 1
ATOM 640 C CA . LYS A 1 82 ? -12.509 -4.291 21.740 1.00 74.50 82 LYS A CA 1
ATOM 641 C C . LYS A 1 82 ? -12.380 -3.394 22.974 1.00 74.50 82 LYS A C 1
ATOM 643 O O . LYS A 1 82 ? -11.817 -3.823 23.977 1.00 74.50 82 LYS A O 1
ATOM 648 N N . GLY A 1 83 ? -12.880 -2.161 22.912 1.00 76.19 83 GLY A N 1
ATOM 649 C CA . GLY A 1 83 ? -12.658 -1.151 23.944 1.00 76.19 83 GLY A CA 1
ATOM 650 C C . GLY A 1 83 ? -11.216 -0.622 23.967 1.00 76.19 83 GLY A C 1
ATOM 651 O O . GLY A 1 83 ? -10.283 -1.222 23.426 1.00 76.19 83 GLY A O 1
ATOM 652 N N . THR A 1 84 ? -11.022 0.528 24.616 1.00 73.56 84 THR A N 1
ATOM 653 C CA . THR A 1 84 ? -9.767 1.301 24.582 1.00 73.56 84 THR A CA 1
ATOM 654 C C . THR A 1 84 ? -8.555 0.516 25.083 1.00 73.56 84 THR A C 1
ATOM 656 O O . THR A 1 84 ? -7.506 0.540 24.444 1.00 73.56 84 THR A O 1
ATOM 659 N N . LYS A 1 85 ? -8.689 -0.201 26.209 1.00 73.31 85 LYS A N 1
ATOM 660 C CA . LYS A 1 85 ? -7.567 -0.908 26.855 1.00 73.31 85 LYS A CA 1
ATOM 661 C C . LYS A 1 85 ? -7.005 -2.038 25.991 1.00 73.31 85 LYS A C 1
ATOM 663 O O . LYS A 1 85 ? -5.802 -2.068 25.749 1.00 73.31 85 LYS A O 1
ATOM 668 N N . ILE A 1 86 ? -7.863 -2.935 25.502 1.00 78.12 86 ILE A N 1
ATOM 669 C CA . ILE A 1 86 ? -7.436 -4.103 24.714 1.00 78.12 86 ILE A CA 1
ATOM 670 C C . ILE A 1 86 ? -6.871 -3.648 23.364 1.00 78.12 86 ILE A C 1
ATOM 672 O O . ILE A 1 86 ? -5.817 -4.117 22.943 1.00 78.12 86 ILE A O 1
ATOM 676 N N . PHE A 1 87 ? -7.515 -2.673 22.715 1.00 76.50 87 PHE A N 1
ATOM 677 C CA . PHE A 1 87 ? -7.054 -2.132 21.437 1.00 76.50 87 PHE A CA 1
ATOM 678 C C . PHE A 1 87 ? -5.656 -1.499 21.521 1.00 76.50 87 PHE A C 1
ATOM 680 O O . PHE A 1 87 ? -4.822 -1.707 20.635 1.00 76.50 87 PHE A O 1
ATOM 687 N N . LEU A 1 88 ? -5.385 -0.736 22.585 1.00 79.56 88 LEU A N 1
ATOM 688 C CA . LEU A 1 88 ? -4.093 -0.078 22.770 1.00 79.56 88 LEU A CA 1
ATOM 689 C C . LEU A 1 88 ? -2.997 -1.080 23.152 1.00 79.56 88 LEU A C 1
ATOM 691 O O . LEU A 1 88 ? -1.900 -1.005 22.605 1.00 79.56 88 LEU A O 1
ATOM 695 N N . GLN A 1 89 ? -3.302 -2.049 24.021 1.00 81.38 89 GLN A N 1
ATOM 696 C CA . GLN A 1 89 ? -2.355 -3.089 24.431 1.00 81.38 89 GLN A CA 1
ATOM 697 C C . GLN A 1 89 ? -1.939 -3.985 23.257 1.00 81.38 89 GLN A C 1
ATOM 699 O O . GLN A 1 89 ? -0.751 -4.246 23.081 1.00 81.38 89 GLN A O 1
ATOM 704 N N . GLU A 1 90 ? -2.884 -4.408 22.412 1.00 81.56 90 GLU A N 1
ATOM 705 C CA . GLU A 1 90 ? -2.579 -5.204 21.217 1.00 81.56 90 GLU A CA 1
ATOM 706 C C . GLU A 1 90 ? -1.672 -4.448 20.237 1.00 81.56 90 GLU A C 1
ATOM 708 O O . GLU A 1 90 ? -0.700 -5.010 19.729 1.00 81.56 90 GLU A O 1
ATOM 713 N N . ARG A 1 91 ? -1.958 -3.163 19.977 1.00 81.75 91 ARG A N 1
ATOM 714 C CA . ARG A 1 91 ? -1.105 -2.322 19.122 1.00 81.75 91 ARG A CA 1
ATOM 715 C C . ARG A 1 91 ? 0.275 -2.111 19.735 1.00 81.75 91 ARG A C 1
ATOM 717 O O . ARG A 1 91 ? 1.264 -2.217 19.015 1.00 81.75 91 ARG A O 1
ATOM 724 N N . PHE A 1 92 ? 0.348 -1.847 21.038 1.00 83.19 92 PHE A N 1
ATOM 725 C CA . PHE A 1 92 ? 1.606 -1.586 21.733 1.00 83.19 92 PHE A CA 1
ATOM 726 C C . PHE A 1 92 ? 2.492 -2.829 21.814 1.00 83.19 92 PHE A C 1
ATOM 728 O O . PHE A 1 92 ? 3.688 -2.722 21.590 1.00 83.19 92 PHE A O 1
ATOM 735 N N . LEU A 1 93 ? 1.933 -4.020 22.037 1.00 82.12 93 LEU A N 1
ATOM 736 C CA . LEU A 1 93 ? 2.707 -5.263 21.970 1.00 82.12 93 LEU A CA 1
ATOM 737 C C . LEU A 1 93 ? 3.197 -5.531 20.544 1.00 82.12 93 LEU A C 1
ATOM 739 O O . LEU A 1 93 ? 4.353 -5.883 20.340 1.00 82.12 93 LEU A O 1
ATOM 743 N N . ARG A 1 94 ? 2.345 -5.320 19.537 1.00 80.81 94 ARG A N 1
ATOM 744 C CA . ARG A 1 94 ? 2.684 -5.641 18.146 1.00 80.81 94 ARG A CA 1
ATOM 745 C C . ARG A 1 94 ? 3.673 -4.665 17.506 1.00 80.81 94 ARG A C 1
ATOM 747 O O . ARG A 1 94 ? 4.411 -5.084 16.627 1.00 80.81 94 ARG A O 1
ATOM 754 N N . LEU A 1 95 ? 3.673 -3.395 17.913 1.00 80.44 95 LEU A N 1
ATOM 755 C CA . LEU A 1 95 ? 4.621 -2.372 17.444 1.00 80.44 95 LEU A CA 1
ATOM 756 C C . LEU A 1 95 ? 5.825 -2.236 18.384 1.00 80.44 95 LEU A C 1
ATOM 758 O O . LEU A 1 95 ? 6.954 -2.122 17.924 1.00 80.44 95 LEU A O 1
ATOM 762 N N . GLY A 1 96 ? 5.597 -2.288 19.695 1.00 78.62 96 GLY A N 1
ATOM 763 C CA . GLY A 1 96 ? 6.621 -2.092 20.718 1.00 78.62 96 GLY A CA 1
ATOM 764 C C . GLY A 1 96 ? 7.609 -3.248 20.825 1.00 78.62 96 GLY A C 1
ATOM 765 O O . GLY A 1 96 ? 8.796 -2.987 20.973 1.00 78.62 96 GLY A O 1
ATOM 766 N N . ILE A 1 97 ? 7.167 -4.508 20.686 1.00 81.62 97 ILE A N 1
ATOM 767 C CA . ILE A 1 97 ? 8.090 -5.658 20.689 1.00 81.62 97 ILE A CA 1
ATOM 768 C C . ILE A 1 97 ? 9.082 -5.547 19.513 1.00 81.62 97 ILE A C 1
ATOM 770 O O . ILE A 1 97 ? 10.283 -5.531 19.773 1.00 81.62 97 ILE A O 1
ATOM 774 N N . PRO A 1 98 ? 8.658 -5.375 18.244 1.00 78.00 98 PRO A N 1
ATOM 775 C CA . PRO A 1 98 ? 9.607 -5.161 17.152 1.00 78.00 98 PRO A CA 1
ATOM 776 C C . PRO A 1 98 ? 10.532 -3.964 17.381 1.00 78.00 98 PRO A C 1
ATOM 778 O O . PRO A 1 98 ? 11.723 -4.081 17.155 1.00 78.00 98 PRO A O 1
ATOM 781 N N . ILE A 1 99 ? 10.030 -2.832 17.878 1.00 80.56 99 ILE A N 1
ATOM 782 C CA . ILE A 1 99 ? 10.874 -1.644 18.096 1.00 80.56 99 ILE A CA 1
ATOM 783 C C . ILE A 1 99 ? 11.924 -1.866 19.195 1.00 80.56 99 ILE A C 1
ATOM 785 O O . ILE A 1 99 ? 13.001 -1.288 19.115 1.00 80.56 99 ILE A O 1
ATOM 789 N N . LEU A 1 100 ? 11.635 -2.684 20.210 1.00 79.44 100 LEU A N 1
ATOM 790 C CA . LEU A 1 100 ? 12.563 -2.949 21.314 1.00 79.44 100 LEU A CA 1
ATOM 791 C C . LEU A 1 100 ? 13.590 -4.041 21.000 1.00 79.44 100 LEU A C 1
ATOM 793 O O . LEU A 1 100 ? 14.695 -3.983 21.528 1.00 79.44 100 LEU A O 1
ATOM 797 N N . PHE A 1 101 ? 13.238 -5.023 20.164 1.00 76.25 101 PHE A N 1
ATOM 798 C CA . PHE A 1 101 ? 14.090 -6.192 19.891 1.00 76.25 101 PHE A CA 1
ATOM 799 C C . PHE A 1 101 ? 14.731 -6.214 18.495 1.00 76.25 101 PHE A C 1
ATOM 801 O O . PHE A 1 101 ? 15.693 -6.945 18.300 1.00 76.25 101 PHE A O 1
ATOM 808 N N . LEU A 1 102 ? 14.236 -5.423 17.537 1.00 73.44 102 LEU A N 1
ATOM 809 C CA . LEU A 1 102 ? 14.862 -5.229 16.223 1.00 73.44 1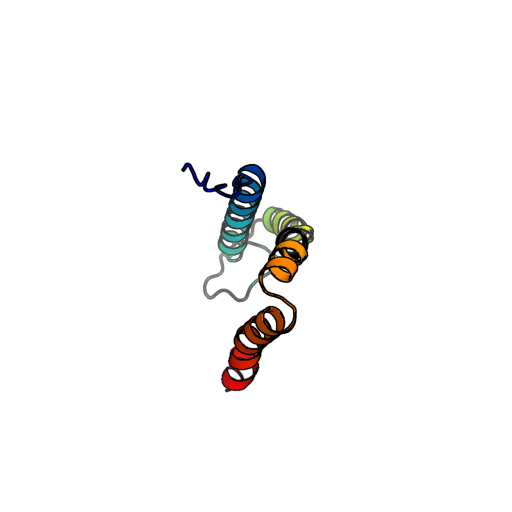02 LEU A CA 1
ATOM 810 C C . LEU A 1 102 ? 16.024 -4.198 16.171 1.00 73.44 102 LEU A C 1
ATOM 812 O O . LEU A 1 102 ? 16.673 -4.138 15.130 1.00 73.44 102 LEU A O 1
ATOM 816 N N . PRO A 1 103 ? 16.339 -3.372 17.197 1.00 61.22 103 PRO A N 1
ATOM 817 C CA . PRO A 1 103 ? 17.564 -2.581 17.205 1.00 61.22 103 PRO A CA 1
ATOM 818 C C . PRO A 1 103 ? 18.731 -3.428 17.746 1.00 61.22 103 PRO A C 1
ATOM 820 O O . PRO A 1 103 ? 19.246 -3.164 18.828 1.00 61.22 103 PRO A O 1
ATOM 823 N N . CYS A 1 104 ? 19.118 -4.475 17.018 1.00 49.47 104 CYS A N 1
ATOM 824 C CA . CYS A 1 104 ? 20.399 -5.182 17.119 1.00 49.47 104 CYS A CA 1
ATOM 825 C C . CYS A 1 104 ? 20.605 -5.996 15.837 1.00 49.47 104 CYS A C 1
ATOM 827 O O . CYS A 1 104 ? 21.779 -6.137 15.432 1.00 49.47 104 CYS A O 1
#

Sequence (104 aa):
MESGQDNPSRLWFVDNVRVFLTVLVIAHHAGQPYGPTGGTWLVFNPERADILGAFFATNAAFFMGLFFLISGYFMPGAYARKGTKIFLQERFLRLGIPILFLPC

Secondary structure (DSSP, 8-state):
-----------HHHHHHHHHHHHHHHHHHHHGGGSTT----S---SS--THHHHHHHHHHHHHHHHHHHHHHHTHHHHHHHHHHHHHHHHHHHHHHHHHHHS--